Protein AF-A0A4P7AHY7-F1 (afdb_monomer_lite)

Structure (mmCIF, N/CA/C/O backbone):
data_AF-A0A4P7AHY7-F1
#
_entry.id   AF-A0A4P7AHY7-F1
#
loop_
_atom_site.group_PDB
_atom_site.id
_atom_site.type_symbol
_atom_site.label_atom_id
_atom_site.label_alt_id
_atom_site.label_comp_id
_atom_site.label_asym_id
_atom_site.label_entity_id
_atom_site.label_seq_id
_atom_site.pdbx_PDB_ins_code
_atom_site.Cartn_x
_atom_site.Cartn_y
_atom_site.Cartn_z
_atom_site.occupancy
_atom_site.B_iso_or_equiv
_atom_site.auth_seq_id
_atom_site.auth_comp_id
_atom_site.auth_asym_id
_atom_site.auth_atom_id
_atom_site.pdbx_PDB_model_num
ATOM 1 N N . MET A 1 1 ? 5.400 -8.318 14.177 1.00 44.06 1 MET A N 1
ATOM 2 C CA . MET A 1 1 ? 5.362 -6.907 14.624 1.00 44.06 1 MET A CA 1
ATOM 3 C C . MET A 1 1 ? 3.972 -6.354 14.394 1.00 44.06 1 MET A C 1
ATOM 5 O O . MET A 1 1 ? 3.411 -6.601 13.332 1.00 44.06 1 MET A O 1
ATOM 9 N N . SER A 1 2 ? 3.421 -5.653 15.385 1.00 70.81 2 SER A N 1
ATOM 10 C CA . SER A 1 2 ? 2.180 -4.891 15.224 1.00 70.81 2 SER A CA 1
ATOM 11 C C . SER A 1 2 ? 2.468 -3.645 14.384 1.00 70.81 2 SER A C 1
ATOM 13 O O . SER A 1 2 ? 3.465 -2.967 14.623 1.00 70.81 2 SER A O 1
ATOM 15 N N . PHE A 1 3 ? 1.646 -3.377 13.371 1.00 85.81 3 PHE A N 1
ATOM 16 C CA . PHE A 1 3 ? 1.728 -2.149 12.581 1.00 85.81 3 PHE A CA 1
ATOM 17 C C . PHE A 1 3 ? 0.990 -1.034 13.327 1.00 85.81 3 PHE A C 1
ATOM 19 O O . PHE A 1 3 ? -0.193 -1.191 13.629 1.00 85.81 3 PHE A O 1
ATOM 26 N N . ILE A 1 4 ? 1.676 0.075 13.597 1.00 94.00 4 ILE A N 1
ATOM 27 C CA . ILE A 1 4 ? 1.100 1.263 14.232 1.00 94.00 4 ILE A CA 1
ATOM 28 C C . ILE A 1 4 ? 1.036 2.361 13.159 1.00 94.00 4 ILE A C 1
ATOM 30 O O . ILE A 1 4 ? 2.092 2.736 12.647 1.00 94.00 4 ILE A O 1
ATOM 34 N N . PRO A 1 5 ? -0.163 2.826 12.757 1.00 95.38 5 PRO A N 1
ATOM 35 C CA . PRO A 1 5 ? -0.291 3.880 11.756 1.00 95.38 5 PRO A CA 1
ATOM 36 C C . PRO A 1 5 ? 0.134 5.240 12.321 1.00 95.38 5 PRO A C 1
ATOM 38 O O . PRO A 1 5 ? -0.070 5.501 13.505 1.00 95.38 5 PRO A O 1
ATOM 41 N N . SER A 1 6 ? 0.669 6.114 11.466 1.00 96.62 6 SER A N 1
ATOM 42 C CA . SER A 1 6 ? 0.864 7.529 11.812 1.00 96.62 6 SER A CA 1
ATOM 43 C C . SER A 1 6 ? -0.456 8.303 11.800 1.00 96.62 6 SER A C 1
ATOM 45 O O . SER A 1 6 ? -1.443 7.857 11.200 1.00 96.62 6 SER A O 1
ATOM 47 N N . ASP A 1 7 ? -0.461 9.497 12.389 1.00 97.06 7 ASP A N 1
ATOM 48 C CA . ASP A 1 7 ? -1.628 10.385 12.387 1.00 97.06 7 ASP A CA 1
ATOM 49 C C . ASP A 1 7 ? -2.070 10.748 10.959 1.00 97.06 7 ASP A C 1
ATOM 51 O O . ASP A 1 7 ? -3.267 10.783 10.657 1.00 97.06 7 ASP A O 1
ATOM 55 N N . GLU A 1 8 ? -1.126 10.915 10.026 1.00 96.56 8 GLU A N 1
ATOM 56 C CA . GLU A 1 8 ? -1.440 11.141 8.613 1.00 96.56 8 GLU A CA 1
ATOM 57 C C . GLU A 1 8 ? -2.119 9.924 7.980 1.00 96.56 8 GLU A C 1
ATOM 59 O O . GLU A 1 8 ? -3.104 10.073 7.255 1.00 96.56 8 GLU A O 1
ATOM 64 N N . GLN A 1 9 ? -1.647 8.705 8.266 1.00 97.62 9 GLN A N 1
ATOM 65 C CA . GLN A 1 9 ? -2.271 7.481 7.751 1.00 97.62 9 GLN A CA 1
ATOM 66 C C . GLN A 1 9 ? -3.693 7.297 8.297 1.00 97.62 9 GLN A C 1
ATOM 68 O O . GLN A 1 9 ? -4.589 6.891 7.549 1.00 97.62 9 GLN A O 1
ATOM 73 N N . VAL A 1 10 ? -3.924 7.649 9.566 1.00 98.00 10 VAL A N 1
ATOM 74 C CA . VAL A 1 10 ? -5.263 7.668 10.176 1.00 98.00 10 VAL A CA 1
ATOM 75 C C . VAL A 1 10 ? -6.160 8.707 9.492 1.00 98.00 10 VAL A C 1
ATOM 77 O O . VAL A 1 10 ? -7.304 8.400 9.144 1.00 98.00 10 VAL A O 1
ATOM 80 N N . SER A 1 11 ? -5.642 9.908 9.227 1.00 98.00 11 SER A N 1
ATOM 81 C CA . SER A 1 11 ? -6.367 10.974 8.521 1.00 98.00 11 SER A CA 1
ATOM 82 C C . SER A 1 11 ? -6.748 10.581 7.085 1.00 98.00 11 SER A C 1
ATOM 84 O O . SER A 1 11 ? -7.884 10.805 6.645 1.00 98.00 11 SER A O 1
ATOM 86 N N . ILE A 1 12 ? -5.843 9.903 6.369 1.00 98.00 12 ILE A N 1
ATOM 87 C CA . ILE A 1 12 ? -6.103 9.343 5.034 1.00 98.00 12 ILE A CA 1
ATOM 88 C C . ILE A 1 12 ? -7.226 8.300 5.103 1.00 98.00 12 ILE A C 1
ATOM 90 O O . ILE A 1 12 ? -8.156 8.352 4.297 1.00 98.00 12 ILE A O 1
ATOM 94 N N . LEU A 1 13 ? -7.189 7.381 6.078 1.00 98.06 13 LEU A N 1
ATOM 95 C CA . LEU A 1 13 ? -8.240 6.373 6.252 1.00 98.06 13 LEU A CA 1
ATOM 96 C C . LEU A 1 13 ? -9.604 7.009 6.527 1.00 98.06 13 LEU A C 1
ATOM 98 O O . LEU A 1 13 ? -10.601 6.590 5.935 1.00 98.06 13 LEU A O 1
ATOM 102 N N . LYS A 1 14 ? -9.658 8.019 7.401 1.00 98.25 14 LYS A N 1
ATOM 103 C CA . LYS A 1 14 ? -10.895 8.752 7.691 1.00 98.25 14 LYS A CA 1
ATOM 104 C C . LYS A 1 14 ? -11.455 9.402 6.425 1.00 98.25 14 LYS A C 1
ATOM 106 O O . LYS A 1 14 ? -12.613 9.175 6.084 1.00 98.25 14 LYS A O 1
ATOM 111 N N . SER A 1 15 ? -10.618 10.126 5.688 1.00 98.00 15 SER A N 1
ATOM 112 C CA . SER A 1 15 ? -11.044 10.827 4.474 1.00 98.00 15 SER A CA 1
ATOM 113 C C . SER A 1 15 ? -11.499 9.863 3.367 1.00 98.00 15 SER A C 1
ATOM 115 O O . SER A 1 15 ? -12.473 10.138 2.669 1.00 98.00 15 SER A O 1
ATOM 117 N N . LEU A 1 16 ? -10.859 8.693 3.247 1.00 97.12 16 LEU A N 1
ATOM 118 C CA . LEU A 1 16 ? -11.299 7.627 2.342 1.00 97.12 16 LEU A CA 1
ATOM 119 C C . LEU A 1 16 ? -12.677 7.069 2.740 1.00 97.12 16 LEU A C 1
ATOM 121 O O . LEU A 1 16 ? -13.517 6.815 1.873 1.00 97.12 16 LEU A O 1
ATOM 125 N N . LYS A 1 17 ? -12.923 6.860 4.042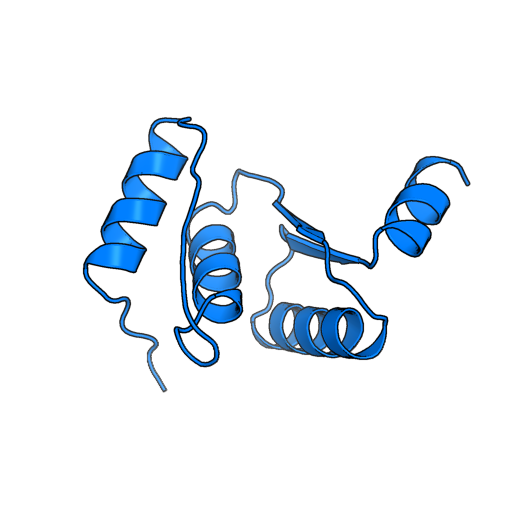 1.00 97.06 17 LYS A N 1
ATOM 126 C CA . LYS A 1 17 ? -14.221 6.383 4.555 1.00 97.06 17 LYS A CA 1
ATOM 127 C C . LYS A 1 17 ? -15.345 7.390 4.312 1.00 97.06 17 LYS A C 1
ATOM 129 O O . LYS A 1 17 ? -16.464 6.969 4.041 1.00 97.06 17 LYS A O 1
ATOM 134 N N . GLU A 1 18 ? -15.032 8.682 4.322 1.00 97.62 18 GLU A N 1
ATOM 135 C CA . GLU A 1 18 ? -15.945 9.771 3.943 1.00 97.62 18 GLU A CA 1
ATOM 136 C C . GLU A 1 18 ? -16.205 9.854 2.425 1.00 97.62 18 GLU A C 1
ATOM 138 O O . GLU A 1 18 ? -17.011 10.668 1.986 1.00 97.62 18 GLU A O 1
ATOM 143 N N . GLY A 1 19 ? -15.545 9.024 1.607 1.00 96.25 19 GLY A N 1
ATOM 144 C CA . GLY A 1 19 ? -15.752 8.983 0.157 1.00 96.25 19 GLY A CA 1
ATOM 145 C C . GLY A 1 19 ? -15.047 10.101 -0.614 1.00 96.25 19 GLY A C 1
ATOM 146 O O . GLY A 1 19 ? -15.414 10.377 -1.754 1.00 96.25 19 GLY A O 1
ATOM 147 N N . LYS A 1 20 ? -14.041 10.750 -0.014 1.00 96.88 20 LYS A N 1
ATOM 148 C CA . LYS A 1 20 ? -13.279 11.824 -0.661 1.00 96.88 20 LYS A CA 1
ATOM 149 C C . LYS A 1 20 ? -12.234 11.275 -1.632 1.00 96.88 20 LYS A C 1
ATOM 151 O O . LYS A 1 20 ? -11.608 10.245 -1.380 1.00 96.88 20 LYS A O 1
ATOM 156 N N . ASN A 1 21 ? -11.979 12.036 -2.695 1.00 96.94 21 ASN A N 1
ATOM 157 C CA . ASN A 1 21 ? -10.805 11.853 -3.545 1.00 96.94 21 ASN A CA 1
ATOM 158 C C . ASN A 1 21 ? -9.580 12.478 -2.867 1.00 96.94 21 ASN A C 1
ATOM 160 O O . ASN A 1 21 ? -9.657 13.599 -2.366 1.00 96.94 21 ASN A O 1
ATOM 164 N N . LEU A 1 22 ? -8.456 11.759 -2.854 1.00 95.44 22 LEU A N 1
ATOM 165 C CA . LEU A 1 22 ? -7.252 12.152 -2.121 1.00 95.44 22 LEU A CA 1
ATOM 166 C C . LEU A 1 22 ? -6.042 12.226 -3.050 1.00 95.44 22 LEU A C 1
ATOM 168 O O . LEU A 1 22 ? -5.783 11.301 -3.817 1.00 95.44 22 LEU A O 1
ATOM 172 N N . LYS A 1 23 ? -5.265 13.303 -2.915 1.00 96.12 23 LYS A N 1
ATOM 173 C CA . LYS A 1 23 ? -3.904 13.416 -3.446 1.00 96.12 23 LYS A CA 1
ATOM 174 C C . LYS A 1 23 ? -2.945 13.410 -2.261 1.00 96.12 23 LYS A C 1
ATOM 176 O O . LYS A 1 23 ? -3.095 14.221 -1.354 1.00 96.12 23 LYS A O 1
ATOM 181 N N . ILE A 1 24 ? -1.982 12.493 -2.266 1.00 94.00 24 ILE A N 1
ATOM 182 C CA . ILE A 1 24 ? -0.999 12.350 -1.188 1.00 94.00 24 ILE A CA 1
ATOM 183 C C . ILE A 1 24 ? 0.384 12.588 -1.784 1.00 94.00 24 ILE A C 1
ATOM 185 O O . ILE A 1 24 ? 0.841 11.817 -2.629 1.00 94.00 24 ILE A O 1
ATOM 189 N N . GLU A 1 25 ? 1.051 13.646 -1.339 1.00 93.94 25 GLU A N 1
ATOM 190 C CA . GLU A 1 25 ? 2.432 13.940 -1.714 1.00 93.94 25 GLU A CA 1
ATOM 191 C C . GLU A 1 25 ? 3.363 13.352 -0.661 1.00 93.94 25 GLU A C 1
ATOM 193 O O . GLU A 1 25 ? 3.265 13.677 0.520 1.00 93.94 25 GLU A O 1
ATOM 198 N N . ALA A 1 26 ? 4.226 12.418 -1.065 1.00 91.75 26 ALA A N 1
ATOM 199 C CA . ALA A 1 26 ? 5.070 11.713 -0.113 1.00 91.75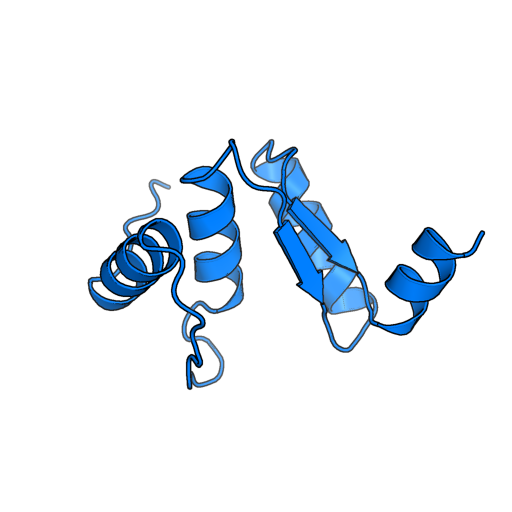 26 ALA A CA 1
ATOM 200 C C . ALA A 1 26 ? 6.393 11.248 -0.733 1.00 91.75 26 ALA A C 1
ATOM 202 O O . ALA A 1 26 ? 6.423 10.625 -1.803 1.00 91.75 26 ALA A O 1
ATOM 203 N N . VAL A 1 27 ? 7.488 11.494 -0.016 1.00 93.06 27 VAL A N 1
ATOM 204 C CA . VAL A 1 27 ? 8.859 11.160 -0.429 1.00 93.06 27 VAL A CA 1
ATOM 205 C C . VAL A 1 27 ? 9.122 9.651 -0.447 1.00 93.06 27 VAL A C 1
ATOM 207 O O . VAL A 1 27 ? 8.327 8.845 0.045 1.00 93.06 27 VAL A O 1
ATOM 210 N N . ALA A 1 28 ? 10.224 9.216 -1.057 1.00 89.44 28 ALA A N 1
ATOM 211 C CA . ALA A 1 28 ? 10.646 7.817 -0.978 1.00 89.44 28 ALA A CA 1
ATOM 212 C C . ALA A 1 28 ? 10.794 7.369 0.491 1.00 89.44 28 ALA A C 1
ATOM 214 O O . ALA A 1 28 ? 11.181 8.153 1.349 1.00 89.44 28 ALA A O 1
ATOM 215 N N . GLY A 1 29 ? 10.426 6.122 0.796 1.00 89.75 29 GLY A N 1
ATOM 216 C CA . GLY A 1 29 ? 10.495 5.589 2.164 1.00 89.75 29 GLY A CA 1
ATOM 217 C C . GLY A 1 29 ? 9.369 6.022 3.117 1.00 89.75 29 GLY A C 1
ATOM 218 O O . GLY A 1 29 ? 9.240 5.435 4.182 1.00 89.75 29 GLY A O 1
ATOM 219 N N . SER A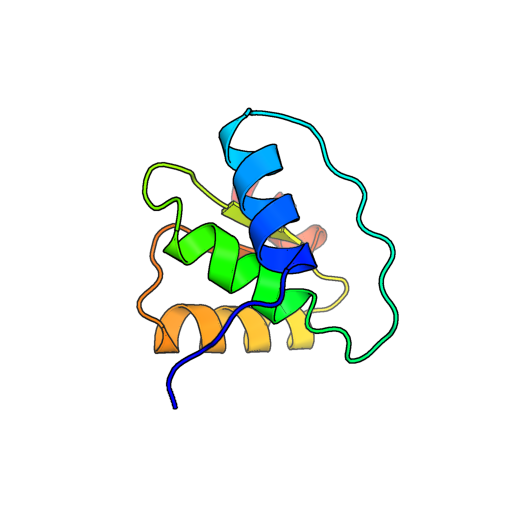 1 30 ? 8.478 6.940 2.731 1.00 92.19 30 SER A N 1
ATOM 220 C CA . SER A 1 30 ? 7.392 7.454 3.591 1.00 92.19 30 SER A CA 1
ATOM 221 C C . SER A 1 30 ? 6.231 6.480 3.872 1.00 92.19 30 SER A C 1
ATOM 223 O O . SER A 1 30 ? 5.169 6.886 4.335 1.00 92.19 30 SER A O 1
ATOM 225 N N . GLY A 1 31 ? 6.363 5.201 3.512 1.00 93.12 31 GLY A N 1
ATOM 226 C CA . GLY A 1 31 ? 5.323 4.202 3.767 1.00 93.12 31 GLY A CA 1
ATOM 227 C C . GLY A 1 31 ? 4.126 4.207 2.807 1.00 93.12 31 GLY A C 1
ATOM 228 O O . GLY A 1 31 ? 3.103 3.634 3.152 1.00 93.12 31 GLY A O 1
ATOM 229 N N . LYS A 1 32 ? 4.226 4.771 1.591 1.00 93.88 32 LYS A N 1
ATOM 230 C CA . LYS A 1 32 ? 3.129 4.794 0.586 1.00 93.88 32 LYS A CA 1
ATOM 231 C C . LYS A 1 32 ? 2.431 3.441 0.374 1.00 93.88 32 LYS A C 1
ATOM 233 O O . LYS A 1 32 ? 1.207 3.345 0.467 1.00 93.88 32 LYS A O 1
ATOM 238 N N . THR A 1 33 ? 3.204 2.385 0.115 1.00 93.81 33 THR A N 1
ATOM 239 C CA . THR A 1 33 ? 2.665 1.023 -0.045 1.00 93.81 33 THR A CA 1
ATOM 240 C C . THR A 1 33 ? 2.010 0.542 1.244 1.00 93.81 33 THR A C 1
ATOM 242 O O . THR A 1 33 ? 0.913 -0.007 1.214 1.00 93.81 33 THR A O 1
ATOM 245 N N . THR A 1 34 ? 2.654 0.787 2.385 1.00 95.50 34 THR A N 1
ATOM 246 C CA . THR A 1 34 ? 2.124 0.433 3.703 1.00 95.50 34 THR A CA 1
ATOM 247 C C . THR A 1 34 ? 0.785 1.117 3.965 1.00 95.50 34 THR A C 1
ATOM 249 O O . THR A 1 34 ? -0.140 0.461 4.432 1.00 95.50 34 THR A O 1
ATOM 252 N N . THR A 1 35 ? 0.637 2.386 3.575 1.00 96.94 35 THR A N 1
ATOM 253 C CA . THR A 1 35 ? -0.636 3.109 3.623 1.00 96.94 35 THR A CA 1
ATOM 254 C C . THR A 1 35 ? -1.691 2.400 2.774 1.00 96.94 35 THR A C 1
ATOM 256 O O . THR A 1 35 ? -2.768 2.121 3.281 1.00 96.94 35 THR A O 1
ATOM 259 N N . CYS A 1 36 ? -1.393 2.011 1.529 1.00 96.81 36 CYS A N 1
ATOM 260 C CA . CYS A 1 36 ? -2.357 1.295 0.677 1.00 96.81 36 CYS A CA 1
ATOM 261 C C . CYS A 1 36 ? -2.838 -0.027 1.306 1.00 96.81 36 CYS A C 1
ATOM 263 O O . CYS A 1 36 ? -4.038 -0.306 1.322 1.00 96.81 36 CYS A O 1
ATOM 265 N N . LEU A 1 37 ? -1.919 -0.820 1.871 1.00 97.06 37 LEU A N 1
ATOM 266 C CA . LEU A 1 37 ? -2.247 -2.085 2.543 1.00 97.06 37 LEU A CA 1
ATOM 267 C C . LEU A 1 37 ? -3.043 -1.859 3.837 1.00 97.06 37 LEU A C 1
ATOM 269 O O . LEU A 1 37 ? -3.988 -2.594 4.122 1.00 97.06 37 LEU A O 1
ATOM 273 N N . TYR A 1 38 ? -2.698 -0.818 4.599 1.00 97.38 38 TYR A N 1
ATOM 274 C CA . TYR A 1 38 ? -3.443 -0.397 5.783 1.00 97.38 38 TYR A CA 1
ATOM 275 C C . TYR A 1 38 ? -4.884 -0.002 5.438 1.00 97.38 38 TYR A C 1
ATOM 277 O O . TYR A 1 38 ? -5.814 -0.435 6.122 1.00 97.38 38 TYR A O 1
ATOM 285 N N . LEU A 1 39 ? -5.089 0.756 4.357 1.00 97.62 39 LEU A N 1
ATOM 286 C CA . LEU A 1 39 ? -6.421 1.134 3.882 1.00 97.62 39 LEU A CA 1
ATOM 287 C C . LEU A 1 39 ? -7.241 -0.094 3.477 1.00 97.62 39 LEU A C 1
ATOM 289 O O . LEU A 1 39 ? -8.375 -0.238 3.937 1.00 97.62 39 LEU A O 1
ATOM 293 N N . ALA A 1 40 ? -6.654 -1.005 2.692 1.00 97.81 40 ALA A N 1
ATOM 294 C CA . ALA A 1 40 ? -7.312 -2.242 2.273 1.00 97.81 40 ALA A CA 1
ATOM 295 C C . ALA A 1 40 ? -7.746 -3.096 3.471 1.00 97.81 40 ALA A C 1
ATOM 297 O O . ALA A 1 40 ? -8.906 -3.503 3.547 1.00 97.81 40 ALA A O 1
ATOM 298 N N . LYS A 1 41 ? -6.855 -3.272 4.456 1.00 97.12 41 LYS A N 1
ATOM 299 C CA . LYS A 1 41 ? -7.132 -4.021 5.689 1.00 97.12 41 LYS A CA 1
ATOM 300 C C . LYS A 1 41 ? -8.279 -3.426 6.516 1.00 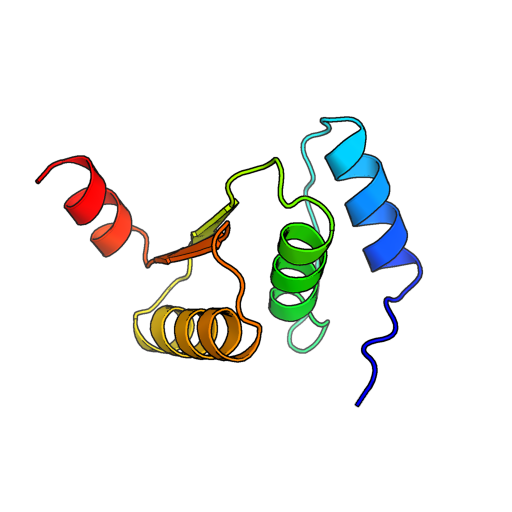97.12 41 LYS A C 1
ATOM 302 O O . LYS A 1 41 ? -9.008 -4.169 7.162 1.00 97.12 41 LYS A O 1
ATOM 307 N N . ASN A 1 42 ? -8.448 -2.102 6.505 1.00 97.69 42 ASN A N 1
ATOM 308 C CA . ASN A 1 42 ? -9.473 -1.402 7.295 1.00 97.69 42 ASN A CA 1
ATOM 309 C C . ASN A 1 42 ? -10.787 -1.146 6.541 1.00 97.69 42 ASN A C 1
ATOM 311 O O . ASN A 1 42 ? -11.725 -0.592 7.119 1.00 97.69 42 ASN A O 1
ATOM 315 N N . CYS A 1 43 ? -10.853 -1.509 5.260 1.00 97.00 43 CYS A N 1
ATOM 316 C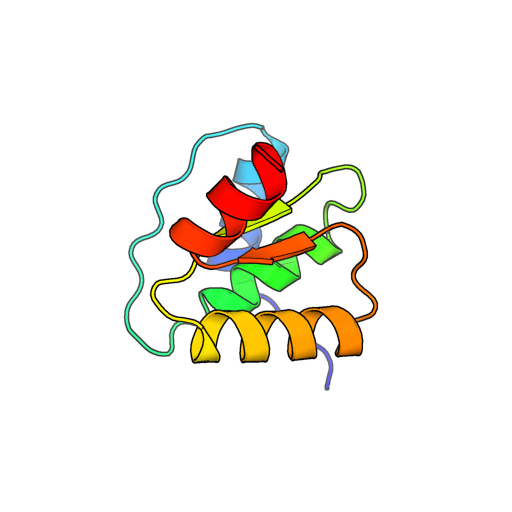 CA . CYS A 1 43 ? -12.006 -1.296 4.390 1.00 97.00 43 CYS A CA 1
ATOM 317 C C . CYS A 1 43 ? -12.298 -2.564 3.578 1.00 97.00 43 CYS A C 1
ATOM 319 O O . CYS A 1 43 ? -12.335 -2.525 2.350 1.00 97.00 43 CYS A O 1
ATOM 321 N N . LEU A 1 44 ? -12.507 -3.696 4.259 1.00 96.44 44 LEU A N 1
ATOM 322 C CA . LEU A 1 44 ? -12.755 -4.996 3.614 1.00 96.44 44 LEU A CA 1
ATOM 323 C C . LEU A 1 44 ? -14.001 -5.006 2.711 1.00 96.44 44 LEU A C 1
ATOM 325 O O . LEU A 1 44 ? -14.091 -5.803 1.784 1.00 96.44 44 LEU A O 1
ATOM 329 N N . ASN A 1 45 ? -14.938 -4.085 2.938 1.00 95.69 45 ASN A N 1
ATOM 330 C CA . ASN A 1 45 ? -16.122 -3.876 2.106 1.00 95.69 45 ASN A CA 1
ATOM 331 C C . ASN A 1 45 ? -15.840 -3.125 0.788 1.00 95.69 45 ASN A C 1
ATOM 333 O O . ASN A 1 45 ? -16.743 -2.979 -0.033 1.00 95.69 45 ASN A O 1
ATOM 337 N N . LYS A 1 46 ? -14.623 -2.610 0.586 1.00 96.94 46 LYS A N 1
ATOM 338 C CA . LYS A 1 46 ? -14.196 -1.928 -0.642 1.00 96.94 46 LYS A CA 1
ATOM 339 C C . LYS A 1 46 ? -13.187 -2.792 -1.395 1.00 96.94 46 LYS A C 1
ATOM 341 O O . LYS A 1 46 ? -12.361 -3.466 -0.783 1.00 96.94 46 LYS A O 1
ATOM 346 N N . LYS A 1 47 ? -13.228 -2.719 -2.727 1.00 97.38 47 LYS A N 1
ATOM 347 C CA . LYS A 1 47 ? -12.218 -3.306 -3.616 1.00 97.38 47 LYS A CA 1
ATOM 348 C C . LYS A 1 47 ? -11.149 -2.263 -3.932 1.00 97.38 47 LYS A C 1
ATOM 350 O O . LYS A 1 47 ? -11.481 -1.124 -4.250 1.00 97.38 47 LYS A O 1
ATOM 355 N N . PHE A 1 48 ? -9.887 -2.665 -3.866 1.00 98.19 48 PHE A N 1
ATOM 356 C CA . PHE A 1 48 ? -8.731 -1.813 -4.110 1.00 98.19 48 PHE A CA 1
ATOM 357 C C . PHE A 1 48 ? -7.930 -2.309 -5.313 1.00 98.19 48 PHE A C 1
ATOM 359 O O . PHE A 1 48 ? -7.646 -3.498 -5.457 1.00 98.19 48 PHE A O 1
ATOM 366 N N . LEU A 1 49 ? -7.507 -1.359 -6.141 1.00 97.88 49 LEU A N 1
ATOM 367 C CA . LEU A 1 49 ? -6.575 -1.561 -7.239 1.00 97.88 49 LEU A CA 1
ATOM 368 C C . LEU A 1 49 ? -5.317 -0.737 -6.958 1.00 97.88 49 LEU A C 1
ATOM 370 O O . LEU A 1 49 ? -5.402 0.477 -6.786 1.00 97.88 49 LEU A O 1
ATOM 374 N N . LEU A 1 50 ? -4.157 -1.393 -6.917 1.00 97.69 50 LEU A N 1
ATOM 375 C CA . LEU A 1 50 ? -2.862 -0.737 -6.741 1.00 97.69 50 LEU A CA 1
ATOM 376 C C . LEU A 1 50 ? -2.068 -0.763 -8.051 1.00 97.69 50 LEU A C 1
ATOM 378 O O . LEU A 1 50 ? -1.457 -1.777 -8.395 1.00 97.69 50 LEU A O 1
ATOM 382 N N . LEU A 1 51 ? -2.054 0.363 -8.760 1.00 97.50 51 LEU A N 1
ATOM 383 C CA . LEU A 1 51 ? -1.296 0.513 -10.001 1.00 97.50 51 LEU A CA 1
ATOM 384 C C . LEU A 1 51 ? 0.154 0.905 -9.709 1.00 97.50 51 LEU A C 1
ATOM 386 O O . LEU A 1 51 ? 0.417 1.870 -8.991 1.00 97.50 51 LEU A O 1
ATOM 390 N N . THR A 1 52 ? 1.096 0.157 -10.274 1.00 96.12 52 THR A N 1
ATOM 391 C CA . THR A 1 52 ? 2.537 0.391 -10.134 1.00 96.12 52 THR A CA 1
ATOM 392 C C . THR A 1 52 ? 3.208 0.600 -11.485 1.00 96.12 52 THR A C 1
ATOM 394 O O . THR A 1 52 ? 2.677 0.253 -12.540 1.00 96.12 52 THR A O 1
ATOM 397 N N . PHE A 1 53 ? 4.412 1.169 -11.448 1.00 94.06 53 PHE A N 1
ATOM 398 C CA . PHE A 1 53 ? 5.174 1.474 -12.655 1.00 94.06 53 PHE A CA 1
ATOM 399 C C . PHE A 1 53 ? 5.691 0.216 -13.368 1.00 94.06 53 PHE A C 1
ATOM 401 O O . PHE A 1 53 ? 5.527 0.079 -14.577 1.00 94.06 53 PHE A O 1
ATOM 408 N N . ASN A 1 54 ? 6.289 -0.718 -12.625 1.00 96.75 54 ASN A N 1
ATOM 409 C CA . ASN A 1 54 ? 6.930 -1.905 -13.189 1.00 96.75 54 ASN A CA 1
ATOM 410 C C . ASN A 1 54 ? 6.443 -3.207 -12.532 1.00 96.75 54 ASN A C 1
ATOM 412 O O . ASN A 1 54 ? 5.731 -3.201 -11.518 1.00 96.75 54 ASN A O 1
ATOM 416 N N . LYS A 1 55 ? 6.807 -4.324 -13.173 1.00 97.19 55 LYS A N 1
ATOM 417 C CA . LYS A 1 55 ? 6.396 -5.680 -12.797 1.00 97.19 55 LYS A CA 1
ATOM 418 C C . LYS A 1 55 ? 6.966 -6.101 -11.444 1.00 97.19 55 LYS A C 1
ATOM 420 O O . LYS A 1 55 ? 6.245 -6.738 -10.682 1.00 97.19 55 LYS A O 1
ATO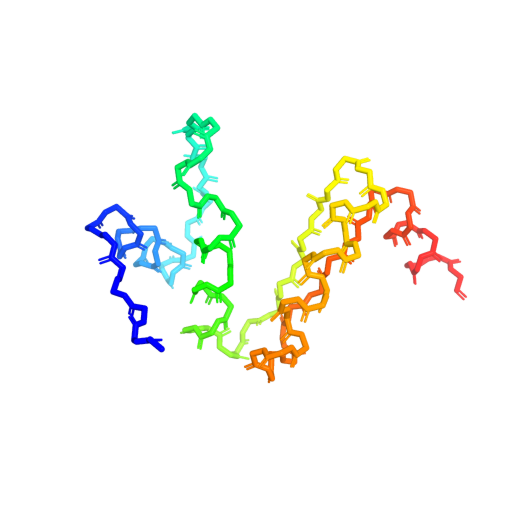M 425 N N . ASP A 1 56 ? 8.198 -5.716 -11.134 1.00 97.62 56 ASP A N 1
ATOM 426 C CA . ASP A 1 56 ? 8.853 -6.092 -9.877 1.00 97.62 56 ASP A CA 1
ATOM 427 C C . ASP A 1 56 ? 8.121 -5.470 -8.683 1.00 97.62 56 ASP A C 1
ATOM 429 O O . ASP A 1 56 ? 7.692 -6.185 -7.782 1.00 97.62 56 ASP A O 1
ATOM 433 N N . LEU A 1 57 ? 7.813 -4.166 -8.747 1.00 96.06 57 LEU A N 1
ATOM 434 C CA . LEU A 1 57 ? 7.000 -3.484 -7.733 1.00 96.06 57 LEU A CA 1
ATOM 435 C C . LEU A 1 57 ? 5.607 -4.106 -7.590 1.00 96.06 57 LEU A C 1
ATOM 437 O O . LEU A 1 57 ? 5.099 -4.238 -6.477 1.00 96.06 57 LEU A O 1
ATOM 441 N N . SER A 1 58 ? 4.976 -4.470 -8.709 1.00 97.69 58 SER A N 1
ATOM 442 C CA . SER A 1 58 ? 3.668 -5.133 -8.689 1.00 97.69 58 SER A CA 1
ATOM 443 C C . SER A 1 58 ? 3.746 -6.494 -7.991 1.00 97.69 58 SER A C 1
ATOM 445 O O . SER A 1 58 ? 2.904 -6.805 -7.147 1.00 97.69 58 SER A O 1
ATOM 447 N N . SER A 1 59 ? 4.778 -7.279 -8.302 1.00 98.12 59 SER A N 1
ATOM 448 C CA . SER A 1 59 ? 4.995 -8.621 -7.755 1.00 98.12 59 SER A CA 1
ATOM 449 C C . SER A 1 59 ? 5.292 -8.568 -6.256 1.00 98.12 59 SER A C 1
ATOM 451 O O . SER A 1 59 ? 4.641 -9.267 -5.482 1.00 98.12 59 SER A O 1
ATOM 453 N N . ASP A 1 60 ? 6.169 -7.660 -5.823 1.00 97.56 60 ASP A N 1
ATOM 454 C CA . ASP A 1 60 ? 6.476 -7.430 -4.407 1.00 97.56 60 ASP A CA 1
ATOM 455 C C . ASP A 1 60 ? 5.241 -7.017 -3.601 1.00 97.56 60 ASP A C 1
ATOM 457 O O . ASP A 1 60 ? 5.043 -7.450 -2.461 1.00 97.56 60 ASP A O 1
ATOM 461 N N . ASN A 1 61 ? 4.399 -6.157 -4.178 1.00 97.69 61 ASN A N 1
ATOM 462 C CA . ASN A 1 61 ? 3.160 -5.742 -3.536 1.00 97.69 61 ASN A CA 1
ATOM 463 C C . ASN A 1 61 ? 2.182 -6.911 -3.417 1.00 97.69 61 ASN A C 1
ATOM 465 O O . ASN A 1 61 ? 1.610 -7.094 -2.344 1.00 97.69 61 ASN A O 1
ATOM 469 N N . ASN A 1 62 ? 2.019 -7.719 -4.467 1.00 98.31 62 ASN A N 1
ATOM 470 C CA . ASN A 1 62 ? 1.156 -8.901 -4.424 1.00 98.31 62 ASN A CA 1
ATOM 471 C C . ASN A 1 62 ? 1.652 -9.933 -3.401 1.00 98.31 62 ASN A C 1
ATOM 473 O O . ASN A 1 62 ? 0.850 -10.419 -2.609 1.00 98.31 62 ASN A O 1
ATOM 477 N N . HIS A 1 63 ? 2.963 -10.160 -3.295 1.00 98.19 63 HIS A N 1
ATOM 478 C CA . HIS A 1 63 ? 3.519 -11.030 -2.256 1.00 98.19 63 HIS A CA 1
ATOM 479 C C . HIS A 1 63 ? 3.193 -10.531 -0.833 1.00 98.19 63 HIS A C 1
ATOM 481 O O . HIS A 1 63 ? 2.833 -11.309 0.052 1.00 98.19 63 HIS A O 1
ATOM 487 N N . LYS A 1 64 ? 3.261 -9.212 -0.595 1.00 96.94 64 LYS A N 1
ATOM 488 C CA . LYS A 1 64 ? 2.862 -8.609 0.693 1.00 96.94 64 LYS A CA 1
ATOM 489 C C . LYS A 1 64 ? 1.360 -8.737 0.954 1.00 96.94 64 LYS A C 1
ATOM 491 O O . LYS A 1 64 ? 0.975 -8.986 2.094 1.00 96.94 64 LYS A O 1
ATOM 496 N N . ILE A 1 65 ? 0.531 -8.557 -0.073 1.00 98.12 65 ILE A N 1
ATOM 497 C CA . ILE A 1 65 ? -0.929 -8.723 -0.010 1.00 98.12 65 ILE A CA 1
ATOM 498 C C . ILE A 1 65 ? -1.277 -10.152 0.421 1.00 98.12 65 ILE A C 1
ATOM 500 O O . ILE A 1 65 ? -2.014 -10.329 1.392 1.00 98.12 65 ILE A O 1
ATOM 504 N N . GLU A 1 66 ? -0.679 -11.150 -0.232 1.00 98.06 66 GLU A N 1
ATOM 505 C CA . GLU A 1 66 ? -0.859 -12.573 0.077 1.00 98.06 66 GLU A CA 1
ATOM 506 C C . GLU A 1 66 ? -0.403 -12.908 1.497 1.00 98.06 66 GLU A C 1
ATOM 508 O O . GLU A 1 66 ? -1.155 -13.504 2.267 1.00 98.06 66 GLU A O 1
ATOM 513 N N . LYS A 1 67 ? 0.789 -12.445 1.896 1.00 96.94 67 LYS A N 1
ATOM 514 C CA . LYS A 1 67 ? 1.319 -12.649 3.254 1.00 96.94 67 LYS A CA 1
ATOM 515 C C . LYS A 1 67 ? 0.419 -12.056 4.345 1.00 96.94 67 LYS A C 1
ATOM 517 O O . LYS A 1 67 ? 0.415 -12.546 5.472 1.00 96.94 67 LYS A O 1
ATOM 522 N N . LEU A 1 68 ? -0.317 -10.990 4.032 1.00 95.75 68 LEU A N 1
ATOM 523 C CA . LEU A 1 68 ? -1.277 -10.359 4.939 1.00 95.75 68 LEU A CA 1
ATOM 524 C C . LEU A 1 68 ? -2.684 -10.973 4.860 1.00 95.75 68 LEU A C 1
ATOM 526 O O . LEU A 1 68 ? -3.554 -10.547 5.620 1.00 95.75 68 LEU A O 1
ATOM 530 N N . GLY A 1 69 ? -2.919 -11.937 3.964 1.00 97.25 69 GLY A N 1
ATOM 531 C CA . GLY A 1 69 ? -4.225 -12.566 3.756 1.00 97.25 69 GLY A CA 1
ATOM 532 C C . GLY A 1 69 ? -5.290 -11.607 3.220 1.00 97.25 69 GLY A C 1
ATOM 533 O O . GLY A 1 69 ? -6.479 -11.811 3.462 1.00 97.25 69 GLY A O 1
ATOM 534 N N . LEU A 1 70 ? -4.888 -10.527 2.541 1.00 97.69 70 LEU A N 1
ATOM 535 C CA . LEU A 1 70 ? -5.825 -9.533 2.025 1.00 97.69 70 LEU A CA 1
ATOM 536 C C . LEU A 1 70 ? -6.411 -10.004 0.691 1.00 97.69 70 LEU A C 1
ATOM 538 O O . LEU A 1 70 ? -5.687 -10.216 -0.276 1.00 97.69 70 LEU A O 1
ATOM 542 N N . THR A 1 71 ? -7.734 -10.120 0.628 1.00 97.31 71 THR A N 1
ATOM 543 C CA . THR A 1 71 ? -8.462 -10.596 -0.563 1.00 97.31 71 THR A CA 1
ATOM 544 C C . THR A 1 71 ? -9.138 -9.472 -1.350 1.00 97.31 71 THR A C 1
ATOM 546 O O . THR A 1 71 ? -9.636 -9.691 -2.452 1.00 97.31 71 THR A O 1
ATOM 549 N N . ASN A 1 72 ? -9.159 -8.255 -0.802 1.00 98.38 72 ASN A N 1
ATOM 550 C CA . ASN A 1 72 ? -9.869 -7.105 -1.360 1.00 98.38 72 ASN A CA 1
ATOM 551 C C . ASN A 1 72 ? -8.956 -6.098 -2.079 1.00 98.38 72 ASN A C 1
ATOM 553 O O . ASN A 1 72 ? -9.415 -5.016 -2.441 1.00 98.38 72 ASN A O 1
ATOM 557 N N . ILE A 1 73 ? -7.679 -6.426 -2.283 1.00 98.50 73 ILE A N 1
ATOM 558 C CA . ILE A 1 73 ? -6.709 -5.585 -2.988 1.00 98.50 73 ILE A CA 1
ATOM 559 C C . ILE A 1 73 ? -5.888 -6.426 -3.963 1.00 98.50 73 ILE A C 1
ATOM 561 O O . ILE A 1 73 ? -5.530 -7.559 -3.658 1.00 98.50 73 ILE A O 1
ATOM 565 N N . LYS A 1 74 ? -5.559 -5.858 -5.127 1.00 98.19 74 LYS A N 1
ATOM 566 C CA . LYS A 1 74 ? -4.608 -6.460 -6.067 1.00 98.19 74 LYS A CA 1
ATOM 567 C C . LYS A 1 74 ? -3.723 -5.402 -6.706 1.00 98.19 74 LYS A C 1
ATOM 569 O O . LYS A 1 74 ? -4.187 -4.295 -6.992 1.00 98.19 74 LYS A O 1
ATOM 574 N N . SER A 1 75 ? -2.452 -5.735 -6.919 1.00 98.38 75 SER A N 1
ATOM 575 C CA . SER A 1 75 ? -1.505 -4.859 -7.601 1.00 98.38 75 SER A CA 1
ATOM 576 C C . SER A 1 75 ? -1.278 -5.293 -9.043 1.00 98.38 75 SER A C 1
ATOM 578 O O . SER A 1 75 ? -1.117 -6.480 -9.322 1.00 98.38 75 SER A O 1
ATOM 580 N N . TYR A 1 76 ? -1.222 -4.319 -9.945 1.00 98.38 76 TYR A N 1
ATOM 581 C CA . TYR A 1 76 ? -0.940 -4.507 -11.365 1.00 98.38 76 TYR A CA 1
ATOM 582 C C . TYR A 1 76 ? -0.036 -3.382 -11.871 1.00 98.38 76 TYR A C 1
ATOM 584 O O . TYR A 1 76 ? -0.001 -2.296 -11.291 1.00 98.38 76 TYR A O 1
ATOM 592 N N . THR A 1 77 ? 0.640 -3.604 -12.996 1.00 98.31 77 THR A N 1
ATOM 593 C CA . THR A 1 77 ? 1.091 -2.477 -13.819 1.00 98.31 77 THR A CA 1
ATOM 594 C C . THR A 1 77 ? -0.088 -1.961 -14.635 1.00 98.31 77 THR A C 1
ATOM 596 O O . THR A 1 77 ? -1.091 -2.658 -14.787 1.00 98.31 77 THR A O 1
ATOM 599 N N . PHE A 1 78 ? 0.022 -0.760 -15.205 1.00 97.00 78 PHE A N 1
ATOM 600 C CA . PHE A 1 78 ? -1.012 -0.256 -16.116 1.00 97.00 78 PHE A CA 1
ATOM 601 C C . PHE A 1 78 ? -1.317 -1.263 -17.235 1.00 97.00 78 PHE A C 1
ATOM 603 O O . PHE A 1 78 ? -2.458 -1.686 -17.389 1.00 97.00 78 PHE A O 1
ATOM 610 N N . HIS A 1 79 ? -0.288 -1.722 -17.952 1.00 95.00 79 HIS A N 1
ATOM 611 C CA . HIS A 1 79 ? -0.439 -2.664 -19.063 1.00 95.00 79 HIS A CA 1
ATOM 612 C C . HIS A 1 79 ? -1.083 -3.991 -18.644 1.00 95.00 79 HIS A C 1
ATOM 614 O O . HIS A 1 79 ? -1.984 -4.472 -19.330 1.00 95.00 79 HIS A O 1
ATOM 620 N N . SER A 1 80 ? -0.662 -4.582 -17.518 1.00 96.25 80 SER A N 1
ATOM 621 C CA . SER A 1 80 ? -1.235 -5.859 -17.080 1.00 96.25 80 SER A CA 1
ATOM 622 C C . SER A 1 80 ? -2.660 -5.716 -16.557 1.00 96.25 80 SER A C 1
ATOM 624 O O . SER A 1 80 ? -3.454 -6.636 -16.736 1.00 96.25 80 SER A O 1
ATOM 626 N N . PHE A 1 81 ? -3.012 -4.566 -15.971 1.00 97.56 81 PHE A N 1
ATOM 627 C CA . PHE A 1 81 ? -4.389 -4.287 -15.577 1.00 97.56 81 PHE A CA 1
ATOM 628 C C . PHE A 1 81 ? -5.309 -4.195 -16.796 1.00 97.56 81 PHE A C 1
ATOM 630 O O . PHE A 1 81 ? -6.342 -4.854 -16.826 1.00 97.56 81 PHE A O 1
ATOM 637 N N . PHE A 1 82 ? -4.908 -3.452 -17.831 1.00 95.50 82 PHE A N 1
ATOM 638 C CA . PHE A 1 82 ? -5.690 -3.375 -19.066 1.00 95.50 82 PHE A CA 1
ATOM 639 C C . PHE A 1 82 ? -5.854 -4.749 -19.721 1.00 95.50 82 PHE A C 1
ATOM 641 O O . PHE A 1 82 ? -6.973 -5.135 -20.045 1.00 95.50 82 PHE A O 1
ATOM 648 N N . GLY A 1 83 ? -4.774 -5.527 -19.836 1.00 95.50 83 GLY A N 1
ATOM 649 C CA . GLY A 1 83 ? -4.853 -6.897 -20.347 1.00 95.50 83 GLY A CA 1
ATOM 650 C C . GLY A 1 83 ? -5.749 -7.815 -19.506 1.00 95.50 83 GLY A C 1
ATOM 651 O O . GLY A 1 83 ? -6.355 -8.724 -20.052 1.00 95.50 83 GLY A O 1
ATOM 652 N N . HIS A 1 84 ? -5.870 -7.584 -18.199 1.00 93.94 84 HIS A N 1
ATOM 653 C CA . HIS A 1 84 ? -6.786 -8.333 -17.335 1.00 93.94 84 HIS A CA 1
ATOM 654 C C . HIS A 1 84 ? -8.258 -7.925 -17.506 1.00 93.94 84 HIS A C 1
ATOM 656 O O . HIS A 1 84 ? -9.139 -8.735 -17.247 1.00 93.94 84 HIS A O 1
ATOM 662 N N . CYS A 1 85 ? -8.536 -6.679 -17.894 1.00 93.75 85 CYS A N 1
ATOM 663 C CA . CYS A 1 85 ? -9.905 -6.188 -18.066 1.00 93.75 85 CYS A CA 1
ATOM 664 C C . CYS A 1 85 ? -10.517 -6.520 -19.431 1.00 93.75 85 CYS A C 1
ATOM 666 O O . CYS A 1 85 ? -11.740 -6.562 -19.533 1.00 93.75 85 CYS A O 1
ATOM 668 N N . TYR A 1 86 ? -9.691 -6.683 -20.467 1.00 90.69 86 TYR A N 1
ATOM 669 C CA . TYR A 1 86 ? -10.143 -6.809 -21.857 1.00 90.69 86 TYR A CA 1
ATOM 670 C C . TYR A 1 86 ? -9.869 -8.178 -22.499 1.00 90.69 86 TYR A C 1
ATOM 672 O O . TYR A 1 86 ? -10.219 -8.362 -23.662 1.00 90.69 86 TYR A O 1
ATOM 680 N N . ASN A 1 87 ? -9.266 -9.115 -21.762 1.00 72.56 87 ASN A N 1
ATOM 681 C CA . ASN A 1 87 ? -9.168 -10.532 -22.136 1.00 72.56 87 ASN A CA 1
ATOM 682 C C . ASN A 1 87 ? -10.059 -11.365 -21.217 1.00 72.56 87 ASN A C 1
ATOM 684 O O . ASN A 1 87 ? -10.583 -12.391 -21.696 1.00 72.56 87 ASN A O 1
#

Foldseek 3Di:
DDDDDDPVLVVVLVCVVVVDDDDDDDDPPRCPLVSQLVSLVVCVVAAEEAEDADDVVQVVSQVVCVVVVRPRYHYDHPVVVVVVVPD

Secondary structure (DSSP, 8-state):
------HHHHHHHHHHHTT--------TTS-HHHHHHHHHHH-TTS-EEEEESSHHHHHHHHHHHHHTT--SEEEEEHHHHHHHHH-

Radius of gyration: 13.34 Å; chains: 1; bounding box: 27×27×37 Å

pLDDT: mean 95.11, std 7.0, range [44.06, 98.5]

InterPro domains:
  IPR014016 UvrD-like helicase, ATP-binding domain [PF00580] (9-81)
  IPR027417 P-loop containing nucleoside triphosphate hydrolase [G3DSA:3.40.50.300] (5-87)
  IPR027417 P-loop containing nucleoside triphosphate hydrolase [SSF52540] (6-82)

Organism: NCBI:txid2143

Sequence (87 aa):
MSFIPSDEQVSILKSLKEGKNLKIEAVAGSGKTTTCLYLAKNCLNKKFLLLTFNKDLSSDNNHKIEKLGLTNIKSYTFHSFFGHCYN